Protein AF-A0A2E8EYL0-F1 (afdb_monomer)

pLDDT: mean 93.01, std 8.6, range [43.41, 98.5]

Secondary structure (DSSP, 8-state):
-----------SSGGGHHHHHHHHHHHHHTSSS--EEESSTHHHHHHHHHHHHHT--HHHHHHHHTTEEEHHHHHHHH---SSS--SHHHHHHHTT---S-TT--HHHHHHHHHHHHHTTS--HHHHHHHHHHHHHHHHHHHHHHHHHHTT-

Sequence (152 aa):
SHQATFEPFFAPTFEEEERVLREFFNWASNLDDPVFYHWHHYEKTHLTKMTNHYGLPEEQVAWVMDRLVDLSPITTNSFAFPCYGRGLKDIAKCLGFAWRQDDGDALMSVVLYLEYVKSGATDPEPRQKILDYNEDDCLATMHVFDWLLAQD

Solvent-accessible surface area (backbone atoms only — not comparable to full-atom values): 9192 Å² total; per-residue (Å²): 132,85,82,87,81,88,83,83,78,75,52,66,43,83,88,36,43,63,60,34,53,51,49,48,54,55,55,60,64,70,51,85,87,66,74,46,77,45,78,48,71,62,57,63,55,50,52,53,51,51,40,62,73,70,63,57,59,65,69,59,49,48,60,48,62,74,30,53,42,60,46,46,66,61,51,62,74,73,48,87,70,101,47,96,54,90,48,69,68,42,48,24,43,71,72,70,50,77,64,95,53,92,80,75,43,77,67,50,46,53,51,37,47,54,51,26,40,73,67,68,53,69,56,63,65,48,51,49,53,41,51,53,51,52,48,40,52,54,51,39,51,49,52,48,49,56,53,55,63,70,72,110

Foldseek 3Di:
DPDDDDDDLDDLAPVCLLVSLLVVLVVQLPDDDDAAEDADPVVLVVNVVSCVVSVPPPVSNCSNSVRYDHCQCVLVVVDDAPFPDSGLVGRLVSVVQDQPDPPDDVVVLVVLSVVCVVVVSPDVVSVVVNSSSVVSNVVSSVSSVVVVVVVD

Structure (mmCIF, N/CA/C/O backbone):
data_AF-A0A2E8EYL0-F1
#
_entry.id   AF-A0A2E8EYL0-F1
#
loop_
_atom_site.group_PDB
_atom_site.id
_atom_site.type_symbol
_atom_site.label_atom_id
_atom_site.label_alt_id
_atom_site.label_comp_id
_atom_site.label_asym_id
_atom_site.label_entity_id
_atom_site.label_seq_id
_atom_site.pdbx_PDB_ins_code
_atom_site.Cartn_x
_atom_site.Cartn_y
_atom_site.Cartn_z
_atom_site.occupancy
_atom_site.B_iso_or_equiv
_atom_site.auth_seq_id
_atom_site.auth_comp_id
_atom_site.auth_asym_id
_atom_site.auth_atom_id
_atom_site.pdbx_PDB_model_num
ATOM 1 N N . SER A 1 1 ? -4.461 8.150 -21.282 1.00 43.41 1 SER A N 1
ATOM 2 C CA . SER A 1 1 ? -4.074 8.038 -19.869 1.00 43.41 1 SER A CA 1
ATOM 3 C C . SER A 1 1 ? -5.308 7.650 -19.087 1.00 43.41 1 SER A C 1
ATOM 5 O O . SER A 1 1 ? -6.299 8.369 -19.133 1.00 43.41 1 SER A O 1
ATOM 7 N N . HIS A 1 2 ? -5.312 6.485 -18.450 1.00 50.03 2 HIS A N 1
ATOM 8 C CA . HIS A 1 2 ? -6.270 6.250 -17.375 1.00 50.03 2 HIS A CA 1
ATOM 9 C C . HIS A 1 2 ? -5.764 7.049 -16.174 1.00 50.03 2 HIS A C 1
ATOM 11 O O . HIS A 1 2 ? -4.574 7.018 -15.872 1.00 50.03 2 HIS A O 1
ATOM 17 N N . GLN A 1 3 ? -6.620 7.885 -15.595 1.00 69.12 3 GLN A N 1
ATOM 18 C CA . GLN A 1 3 ? -6.260 8.655 -14.413 1.00 69.12 3 GLN A CA 1
ATOM 19 C C . GLN A 1 3 ? -6.380 7.713 -13.213 1.00 69.12 3 GLN A C 1
ATOM 21 O O . GLN A 1 3 ? -7.478 7.245 -12.918 1.00 69.12 3 GLN A O 1
ATOM 26 N N . ALA A 1 4 ? -5.256 7.388 -12.571 1.00 88.25 4 ALA A N 1
ATOM 27 C CA . ALA A 1 4 ? -5.265 6.619 -11.332 1.00 88.25 4 ALA A CA 1
ATOM 28 C C . ALA A 1 4 ? -5.978 7.421 -10.232 1.00 88.25 4 ALA A C 1
ATOM 30 O O . ALA A 1 4 ? -5.871 8.647 -10.181 1.00 88.25 4 ALA A O 1
ATOM 31 N N . THR A 1 5 ? -6.725 6.724 -9.380 1.00 93.75 5 THR A N 1
ATOM 32 C CA . THR A 1 5 ? -7.406 7.297 -8.213 1.00 93.75 5 THR A CA 1
ATOM 33 C C . THR A 1 5 ? -6.895 6.587 -6.970 1.00 93.75 5 THR A C 1
ATOM 35 O O . THR A 1 5 ? -6.792 5.361 -6.970 1.00 93.75 5 THR A O 1
ATOM 38 N N . PHE A 1 6 ? -6.572 7.353 -5.932 1.00 95.69 6 PHE A N 1
ATOM 39 C CA . PHE A 1 6 ? -6.119 6.833 -4.650 1.00 95.69 6 PHE A CA 1
ATOM 40 C C . PHE A 1 6 ? -7.269 6.843 -3.638 1.00 95.69 6 PHE A C 1
ATOM 42 O O . PHE A 1 6 ? -7.830 7.899 -3.352 1.00 95.69 6 PHE A O 1
ATOM 49 N N . GLU A 1 7 ? -7.610 5.666 -3.110 1.00 95.94 7 GLU A N 1
ATOM 50 C CA . GLU A 1 7 ? -8.675 5.464 -2.120 1.00 95.94 7 GLU A CA 1
ATOM 51 C C . GLU A 1 7 ? -8.062 4.908 -0.819 1.00 95.94 7 GLU A C 1
ATOM 53 O O . GLU A 1 7 ? -7.802 3.704 -0.728 1.00 95.94 7 GLU A O 1
ATOM 58 N N . PRO A 1 8 ? -7.765 5.761 0.179 1.00 96.69 8 PRO A N 1
ATOM 59 C CA . PRO A 1 8 ? -7.091 5.326 1.395 1.00 96.69 8 PRO A CA 1
ATOM 60 C C . PRO A 1 8 ? -8.050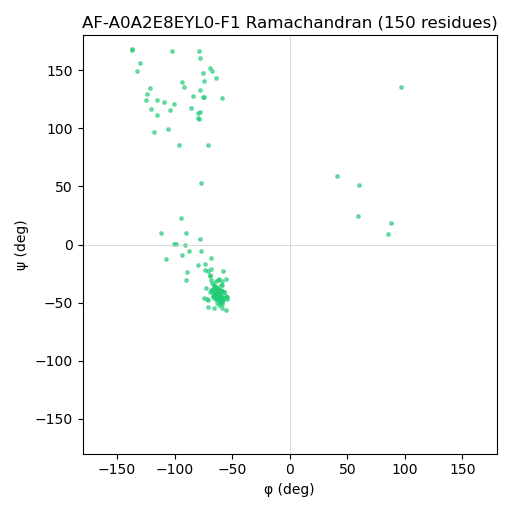 4.751 2.443 1.00 96.69 8 PRO A C 1
ATOM 62 O O . PRO A 1 8 ? -8.954 5.431 2.928 1.00 96.69 8 PRO A O 1
ATOM 65 N N . PHE A 1 9 ? -7.739 3.549 2.924 1.00 97.19 9 PHE A N 1
ATOM 66 C CA . PHE A 1 9 ? -8.346 2.956 4.117 1.00 97.19 9 PHE A CA 1
ATOM 67 C C . PHE A 1 9 ? -7.443 3.212 5.331 1.00 97.19 9 PHE A C 1
ATOM 69 O O . PHE A 1 9 ? -6.589 2.399 5.675 1.00 97.19 9 PHE A O 1
ATOM 76 N N . PHE A 1 10 ? -7.602 4.379 5.964 1.00 96.62 10 PHE A N 1
ATOM 77 C CA . PHE A 1 10 ? -6.750 4.834 7.069 1.00 96.62 10 PHE A CA 1
ATOM 78 C C . PHE A 1 10 ? -7.494 4.808 8.408 1.00 96.62 10 PHE A C 1
ATOM 80 O O . PHE A 1 10 ? -8.509 5.488 8.561 1.00 96.62 10 PHE A O 1
ATOM 87 N N . ALA A 1 11 ? -6.962 4.071 9.387 1.00 96.69 11 ALA A N 1
ATOM 88 C CA . ALA A 1 11 ? -7.445 4.071 10.767 1.00 96.69 11 ALA A CA 1
ATOM 89 C C . ALA A 1 11 ? -6.789 5.221 11.552 1.00 96.69 11 ALA A C 1
ATOM 91 O O . ALA A 1 11 ? -5.571 5.222 11.692 1.00 96.69 11 ALA A O 1
ATOM 92 N N . PRO A 1 12 ? -7.543 6.215 12.061 1.00 95.31 12 PRO A N 1
ATOM 93 C CA . PRO A 1 12 ? -6.963 7.318 12.824 1.00 95.31 12 PRO A CA 1
ATOM 94 C C . PRO A 1 12 ? -6.415 6.915 14.198 1.00 95.31 12 PRO A C 1
ATOM 96 O O . PRO A 1 12 ? -5.523 7.578 14.726 1.00 95.31 12 PRO A O 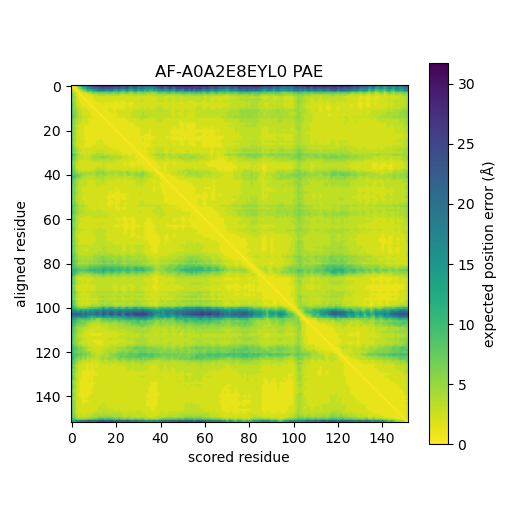1
ATOM 99 N N . THR A 1 13 ? -6.952 5.842 14.779 1.00 96.19 13 THR A N 1
ATOM 100 C CA . THR A 1 13 ? -6.487 5.245 16.034 1.00 96.19 13 THR A CA 1
ATOM 101 C C . THR A 1 13 ? -6.458 3.721 15.919 1.00 96.19 13 THR A C 1
ATOM 103 O O . THR A 1 13 ? -7.026 3.142 14.992 1.00 96.19 13 THR A O 1
ATOM 106 N N . PHE A 1 14 ? -5.821 3.050 16.883 1.00 95.12 14 PHE A N 1
ATOM 107 C CA . PHE A 1 14 ? -5.771 1.585 16.927 1.00 95.12 14 PHE A CA 1
ATOM 108 C C . PHE A 1 14 ? -7.154 0.946 17.117 1.00 95.12 14 PHE A C 1
ATOM 110 O O . PHE A 1 14 ? -7.414 -0.133 16.600 1.00 95.12 14 PHE A O 1
ATOM 117 N N . GLU A 1 15 ? -8.064 1.614 17.823 1.00 96.31 15 GLU A N 1
ATOM 118 C CA . GLU A 1 15 ? -9.430 1.132 18.054 1.00 96.31 15 GLU A CA 1
ATOM 119 C C . GLU A 1 15 ? -10.278 1.132 16.773 1.00 96.31 15 GLU A C 1
ATOM 121 O O . GLU A 1 15 ? -11.268 0.408 16.684 1.00 96.31 15 GLU A O 1
ATOM 126 N N . GLU A 1 16 ? -9.894 1.926 15.770 1.00 97.00 16 GLU A N 1
ATOM 127 C CA . GLU A 1 16 ? -10.581 1.998 14.481 1.00 97.00 16 GLU A CA 1
ATOM 128 C C . GLU A 1 16 ? -10.081 0.963 13.459 1.00 97.00 16 GLU A C 1
ATOM 130 O O . GLU A 1 16 ? -10.682 0.833 12.390 1.00 97.00 16 GLU A O 1
ATOM 135 N N . GLU A 1 17 ? -9.031 0.197 13.783 1.00 96.88 17 GLU A N 1
ATOM 136 C CA . GLU A 1 17 ? -8.416 -0.793 12.887 1.00 96.88 17 GLU A CA 1
ATOM 137 C C . GLU A 1 17 ? -9.435 -1.822 12.373 1.00 96.88 17 GLU A C 1
ATOM 139 O O . GLU A 1 17 ? -9.516 -2.061 11.168 1.00 96.88 17 GLU A O 1
ATOM 144 N N . GLU A 1 18 ? -10.287 -2.367 13.251 1.00 98.19 18 GLU A N 1
ATOM 145 C CA . GLU A 1 18 ? -11.328 -3.320 12.847 1.00 98.19 18 GLU A CA 1
ATOM 146 C C . GLU A 1 18 ? -12.315 -2.705 11.847 1.00 98.19 18 GLU A C 1
ATOM 148 O O . GLU A 1 18 ? -12.649 -3.317 10.829 1.00 98.19 18 GLU A O 1
ATOM 153 N N . ARG A 1 19 ? -12.803 -1.494 12.144 1.00 98.31 19 ARG A N 1
ATOM 154 C CA . ARG A 1 19 ? -13.800 -0.801 11.319 1.00 98.31 19 ARG A CA 1
ATOM 155 C C . ARG A 1 19 ? -13.250 -0.581 9.912 1.00 98.31 19 ARG A C 1
ATOM 157 O O . ARG A 1 19 ? -13.910 -0.941 8.940 1.00 98.31 19 ARG A O 1
ATOM 164 N N . VAL A 1 20 ? -12.036 -0.043 9.820 1.00 98.25 20 VAL A N 1
ATOM 165 C CA . VAL A 1 20 ? -11.379 0.273 8.546 1.00 98.25 20 VAL A CA 1
ATOM 166 C C . VAL A 1 20 ? -11.027 -0.991 7.765 1.00 98.25 20 VAL A C 1
ATOM 168 O O . VAL A 1 20 ? -11.243 -1.037 6.556 1.00 98.25 20 VAL A O 1
ATOM 171 N N . LEU A 1 21 ? -10.575 -2.054 8.438 1.00 98.31 21 LEU A N 1
ATOM 172 C CA . LEU A 1 21 ? -10.339 -3.344 7.789 1.00 98.31 21 LEU A CA 1
ATOM 173 C C . LEU A 1 21 ? -11.625 -3.902 7.164 1.00 98.31 21 LEU A C 1
ATOM 175 O O . LEU A 1 21 ? -11.619 -4.352 6.019 1.00 98.31 21 LEU A O 1
ATOM 179 N N . ARG A 1 22 ? -12.746 -3.863 7.894 1.00 98.50 22 ARG A N 1
ATOM 180 C CA . ARG A 1 22 ? -14.044 -4.311 7.368 1.00 98.50 22 ARG A CA 1
ATOM 181 C C . ARG A 1 22 ? -14.505 -3.450 6.196 1.00 98.50 22 ARG A C 1
ATOM 183 O O . ARG A 1 22 ? -15.033 -3.994 5.232 1.00 98.50 22 ARG A O 1
ATOM 190 N N . GLU A 1 23 ? -14.296 -2.138 6.253 1.00 98.44 23 GLU A N 1
ATOM 191 C CA . GLU A 1 23 ? -14.584 -1.229 5.137 1.00 98.44 23 GLU A CA 1
ATOM 192 C C . GLU A 1 23 ? -13.765 -1.575 3.893 1.00 98.44 23 GLU A C 1
ATOM 194 O O . GLU A 1 23 ? -14.348 -1.690 2.815 1.00 98.44 23 GLU A O 1
ATOM 199 N N . PHE A 1 24 ? -12.464 -1.841 4.044 1.00 98.06 24 PHE A N 1
ATOM 200 C CA . PHE A 1 24 ? -11.605 -2.287 2.947 1.00 98.06 24 PHE A CA 1
ATOM 201 C C . PHE A 1 24 ? -12.111 -3.589 2.318 1.00 98.06 24 PHE A C 1
ATOM 203 O O . PHE A 1 24 ? -12.316 -3.644 1.108 1.00 98.06 24 PHE A O 1
ATOM 210 N N . PHE A 1 25 ? -12.375 -4.630 3.118 1.00 98.19 25 PHE A N 1
ATOM 211 C CA . PHE A 1 25 ? -12.858 -5.912 2.588 1.00 98.19 25 PHE A CA 1
ATOM 212 C C . PHE A 1 25 ? -14.254 -5.799 1.964 1.00 98.19 25 PHE A C 1
ATOM 214 O O . PHE A 1 25 ? -14.519 -6.431 0.939 1.00 98.19 25 PHE A O 1
ATOM 221 N N . ASN A 1 26 ? -15.137 -4.970 2.526 1.00 98.00 26 ASN A N 1
ATOM 222 C CA . ASN A 1 26 ? -16.441 -4.681 1.935 1.00 98.00 26 ASN A CA 1
ATOM 223 C C . ASN A 1 26 ? -16.299 -3.975 0.587 1.00 98.00 26 ASN A C 1
ATOM 225 O O . ASN A 1 26 ? -16.951 -4.376 -0.369 1.00 98.00 26 ASN A O 1
ATOM 229 N N . TRP A 1 27 ? -15.446 -2.960 0.480 1.00 97.81 27 TRP A N 1
ATOM 230 C CA . TRP A 1 27 ? -15.180 -2.296 -0.793 1.00 97.81 27 TRP A CA 1
ATOM 231 C C . TRP A 1 27 ? -14.585 -3.270 -1.814 1.00 97.81 27 TRP A C 1
ATOM 233 O O . TRP A 1 27 ? -15.140 -3.431 -2.899 1.00 97.81 27 TRP A O 1
ATOM 243 N N . ALA A 1 28 ? -13.520 -3.981 -1.433 1.00 97.31 28 ALA A N 1
ATOM 244 C CA . ALA A 1 28 ? -12.791 -4.886 -2.310 1.00 97.31 28 ALA A CA 1
ATOM 245 C C . ALA A 1 28 ? -13.708 -5.975 -2.881 1.00 97.31 28 ALA A C 1
ATOM 247 O O . ALA A 1 28 ? -13.725 -6.174 -4.091 1.00 97.31 28 ALA A O 1
ATOM 248 N N . SER A 1 29 ? -14.517 -6.619 -2.031 1.00 96.56 29 SER A N 1
ATOM 249 C CA . SER A 1 29 ? -15.440 -7.702 -2.423 1.00 96.56 29 SER A CA 1
ATOM 250 C C . SER A 1 29 ? -16.616 -7.284 -3.307 1.00 96.56 29 SER A C 1
ATOM 252 O O . SER A 1 29 ? -17.291 -8.152 -3.853 1.00 96.56 29 SER A O 1
ATOM 254 N N . ASN A 1 30 ? -16.862 -5.981 -3.472 1.00 96.31 30 ASN A N 1
ATOM 255 C CA . ASN A 1 30 ? -17.919 -5.456 -4.338 1.00 96.31 30 ASN A CA 1
ATOM 256 C C . ASN A 1 30 ? -17.407 -4.955 -5.700 1.00 96.31 30 ASN A C 1
ATOM 258 O O . ASN A 1 30 ? -18.206 -4.477 -6.507 1.00 96.31 30 ASN A O 1
ATOM 262 N N . LEU A 1 31 ? -16.101 -5.038 -5.970 1.00 96.00 31 LEU A N 1
ATOM 263 C CA . LEU A 1 31 ? -15.547 -4.713 -7.285 1.00 96.00 31 LEU A CA 1
ATOM 264 C C . LEU A 1 31 ? -15.843 -5.831 -8.298 1.00 96.00 31 LEU A C 1
ATOM 266 O O . LEU A 1 31 ? -15.875 -7.011 -7.947 1.00 96.00 31 LEU A O 1
ATOM 270 N N . ASP A 1 32 ? -16.021 -5.455 -9.566 1.00 95.75 32 ASP A N 1
ATOM 271 C CA . ASP A 1 32 ? -16.212 -6.403 -10.668 1.00 95.75 32 ASP A CA 1
ATOM 272 C C . ASP A 1 32 ? -14.858 -6.988 -11.102 1.00 95.75 32 ASP A C 1
ATOM 274 O O . ASP A 1 32 ? -14.016 -6.273 -11.642 1.00 95.75 32 ASP A O 1
ATOM 278 N N . ASP A 1 33 ? -14.644 -8.268 -10.784 1.00 94.56 33 ASP A N 1
ATOM 279 C CA . ASP A 1 33 ? -13.455 -9.083 -11.090 1.00 94.56 33 ASP A CA 1
ATOM 280 C C . ASP A 1 33 ? -12.081 -8.378 -10.935 1.00 94.56 33 ASP A C 1
ATOM 282 O O . ASP A 1 33 ? -11.315 -8.273 -11.898 1.00 94.56 33 ASP A O 1
ATOM 286 N N . PRO A 1 34 ? -11.726 -7.870 -9.735 1.00 96.56 34 PRO A N 1
ATOM 287 C CA . PRO A 1 34 ? -10.481 -7.133 -9.544 1.00 96.56 34 PRO A CA 1
ATOM 288 C C . PRO A 1 34 ? -9.259 -8.056 -9.438 1.00 96.56 34 PRO A C 1
ATOM 290 O O . PRO A 1 34 ? -9.351 -9.219 -9.043 1.00 96.56 34 PRO A O 1
ATOM 293 N N . VAL A 1 35 ? -8.079 -7.477 -9.667 1.00 97.00 35 VAL A N 1
ATOM 294 C CA . VAL A 1 35 ? -6.785 -8.046 -9.269 1.00 97.00 35 VAL A CA 1
ATOM 295 C C . VAL A 1 35 ? -6.061 -7.023 -8.402 1.00 97.00 35 VAL A C 1
ATOM 297 O O . VAL A 1 35 ? -5.944 -5.857 -8.775 1.00 97.00 35 VAL A O 1
ATOM 300 N N . PHE A 1 36 ? -5.576 -7.455 -7.241 1.00 97.19 36 PHE A N 1
ATOM 301 C CA . PHE A 1 36 ? -4.903 -6.591 -6.276 1.00 97.19 36 PHE A CA 1
ATOM 302 C C . PHE A 1 36 ? -3.401 -6.856 -6.311 1.00 97.19 36 PHE A C 1
ATOM 304 O O . PHE A 1 36 ? -2.900 -7.817 -5.720 1.00 97.19 36 PHE A O 1
ATOM 311 N N . TYR A 1 37 ? -2.675 -6.000 -7.019 1.00 97.56 37 TYR A N 1
ATOM 312 C CA . TYR A 1 37 ? -1.222 -6.061 -7.049 1.00 97.56 37 TYR A CA 1
ATOM 313 C C . TYR A 1 37 ? -0.633 -5.451 -5.785 1.00 97.56 37 TYR A C 1
ATOM 315 O O . TYR A 1 37 ? -1.007 -4.354 -5.374 1.00 97.56 37 TYR A O 1
ATOM 323 N N . HIS A 1 38 ? 0.318 -6.156 -5.190 1.00 96.75 38 HIS A N 1
ATOM 324 C CA . HIS A 1 38 ? 1.071 -5.667 -4.048 1.00 96.75 38 HIS A CA 1
ATOM 325 C C . HIS A 1 38 ? 2.551 -5.999 -4.210 1.00 96.75 38 HIS A C 1
ATOM 327 O O . HIS A 1 38 ? 2.951 -6.790 -5.072 1.00 96.75 38 HIS A O 1
ATOM 333 N N . TRP A 1 39 ? 3.372 -5.400 -3.355 1.00 94.12 39 TRP A N 1
ATOM 334 C CA . TRP A 1 39 ? 4.798 -5.661 -3.319 1.00 94.12 39 TRP A CA 1
ATOM 335 C C . TRP A 1 39 ? 5.162 -6.301 -1.986 1.00 94.12 39 TRP A C 1
ATOM 337 O O . TRP A 1 39 ? 5.134 -5.613 -0.973 1.00 94.12 39 TRP A O 1
ATOM 347 N N . HIS A 1 40 ? 5.553 -7.585 -2.007 1.00 92.31 40 HIS A N 1
ATOM 348 C CA . HIS A 1 40 ? 6.039 -8.390 -0.874 1.00 92.31 40 HI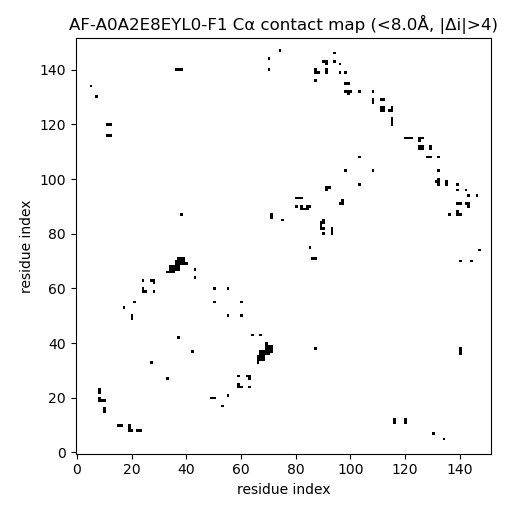S A CA 1
ATOM 349 C C . HIS A 1 40 ? 4.984 -9.277 -0.181 1.00 92.31 40 HIS A C 1
ATOM 351 O O . HIS A 1 40 ? 3.891 -8.849 0.186 1.00 92.31 40 HIS A O 1
ATOM 357 N N . HIS A 1 41 ? 5.373 -10.523 0.108 1.00 89.19 41 HIS A N 1
ATOM 358 C CA . HIS A 1 41 ? 4.555 -11.554 0.764 1.00 89.19 41 HIS A CA 1
ATOM 359 C C . HIS A 1 41 ? 4.021 -11.170 2.161 1.00 89.19 41 HIS A C 1
ATOM 361 O O . HIS A 1 41 ? 3.027 -11.730 2.638 1.00 89.19 41 HIS A O 1
ATOM 367 N N . TYR A 1 42 ? 4.687 -10.227 2.835 1.00 90.25 42 TYR A N 1
ATOM 368 C CA . TYR A 1 42 ? 4.289 -9.771 4.169 1.00 90.25 42 TYR A CA 1
ATOM 369 C C . TYR A 1 42 ? 2.862 -9.207 4.194 1.00 90.25 42 TYR A C 1
ATOM 371 O O . TYR A 1 42 ? 2.148 -9.490 5.150 1.00 90.25 42 TYR A O 1
ATOM 379 N N . GLU A 1 43 ? 2.417 -8.532 3.129 1.00 91.69 43 GLU A N 1
ATOM 380 C CA . GLU A 1 43 ? 1.057 -7.983 2.998 1.00 91.69 43 GLU A CA 1
ATOM 381 C C . GLU A 1 43 ? -0.010 -9.068 3.192 1.00 91.69 43 GLU A C 1
ATOM 383 O O . GLU A 1 43 ? -0.823 -9.015 4.117 1.00 91.69 43 GLU A O 1
ATOM 388 N N . LYS A 1 44 ? 0.061 -10.144 2.394 1.00 94.62 44 LYS A N 1
ATOM 389 C CA . LYS A 1 44 ? -0.867 -11.281 2.490 1.00 94.62 44 LYS A CA 1
ATOM 390 C C . LYS A 1 44 ? -0.802 -11.952 3.864 1.00 94.62 44 LYS A C 1
ATOM 392 O O . LYS A 1 44 ? -1.828 -12.341 4.423 1.00 94.62 44 LYS A O 1
ATOM 397 N N . THR A 1 45 ? 0.398 -12.074 4.433 1.00 96.06 45 THR A N 1
ATOM 398 C CA . THR A 1 45 ? 0.582 -12.644 5.776 1.00 96.06 45 THR A CA 1
ATOM 399 C C . THR A 1 45 ? -0.082 -11.784 6.849 1.00 96.06 45 THR A C 1
ATOM 401 O O . THR A 1 45 ? -0.713 -12.320 7.761 1.00 96.06 45 THR A O 1
ATOM 404 N N . HIS A 1 46 ? 0.073 -10.464 6.768 1.00 95.31 46 HIS A N 1
ATOM 405 C CA . HIS A 1 46 ? -0.457 -9.534 7.752 1.00 95.31 46 HIS A CA 1
ATOM 406 C C . HIS A 1 46 ? -1.981 -9.425 7.648 1.00 95.31 46 HIS A C 1
ATOM 408 O O . HIS A 1 46 ? -2.659 -9.641 8.652 1.00 95.31 46 HIS A O 1
ATOM 414 N N . LEU A 1 47 ? -2.524 -9.260 6.436 1.00 96.81 47 LEU A N 1
ATOM 415 C CA . LEU A 1 47 ? -3.970 -9.271 6.185 1.00 96.81 47 LEU A CA 1
ATOM 416 C C . LEU A 1 47 ? -4.631 -10.549 6.713 1.00 96.81 47 LEU A C 1
ATOM 418 O O . LEU A 1 47 ? -5.621 -10.461 7.429 1.00 96.81 47 LEU A O 1
ATOM 422 N N . THR A 1 48 ? -4.038 -11.727 6.468 1.00 97.12 48 THR A N 1
ATOM 423 C CA . THR A 1 48 ? -4.550 -13.006 7.007 1.00 97.12 48 THR A CA 1
ATOM 424 C C . THR A 1 48 ? -4.642 -12.987 8.536 1.00 97.12 48 THR A C 1
ATOM 426 O O . THR A 1 48 ? -5.597 -13.496 9.124 1.00 97.12 48 THR A O 1
ATOM 429 N N . LYS A 1 49 ? -3.642 -12.416 9.220 1.00 97.81 49 LYS A N 1
ATOM 430 C CA . LYS A 1 49 ? -3.662 -12.319 10.686 1.00 97.81 49 LYS A CA 1
ATOM 431 C C . LYS A 1 49 ? -4.769 -11.384 11.156 1.00 97.81 49 LYS A C 1
ATOM 433 O O . LYS A 1 49 ? -5.487 -11.747 12.082 1.00 97.81 49 LYS A O 1
ATOM 438 N N . MET A 1 50 ? -4.918 -10.226 10.516 1.00 97.88 50 MET A N 1
ATOM 439 C CA . MET A 1 50 ? -5.942 -9.242 10.863 1.00 97.88 50 MET A CA 1
ATOM 440 C C . MET A 1 50 ? -7.355 -9.798 10.653 1.00 97.88 50 MET A C 1
ATOM 442 O O . MET A 1 50 ? -8.190 -9.717 11.552 1.00 97.88 50 MET A O 1
ATOM 446 N N . THR A 1 51 ? -7.620 -10.433 9.507 1.00 98.12 51 THR A N 1
ATOM 447 C CA . THR A 1 51 ? -8.939 -11.006 9.195 1.00 98.12 51 THR A CA 1
ATOM 448 C C . THR A 1 51 ? -9.328 -12.104 10.177 1.00 98.12 51 THR A C 1
ATOM 450 O O . THR A 1 51 ? -10.479 -12.160 10.605 1.00 98.12 51 THR A O 1
ATOM 453 N N . ASN A 1 52 ? -8.366 -12.941 10.579 1.00 97.75 52 ASN A N 1
ATOM 454 C CA . ASN A 1 52 ? -8.578 -13.976 11.588 1.00 97.75 52 ASN A CA 1
ATOM 455 C C . ASN A 1 52 ? -8.786 -13.376 12.982 1.00 97.75 52 ASN A C 1
ATOM 457 O O . ASN A 1 52 ? -9.642 -13.846 13.726 1.00 97.75 52 ASN A O 1
ATOM 461 N N . HIS A 1 53 ? -8.014 -12.345 13.336 1.00 97.94 53 HIS A N 1
ATOM 462 C CA . HIS A 1 53 ? -8.116 -11.675 14.630 1.00 97.94 53 HIS A CA 1
ATOM 463 C C . HIS A 1 53 ? -9.497 -11.042 14.839 1.00 97.94 53 HIS A C 1
ATOM 465 O O . HIS A 1 53 ? -10.101 -11.238 15.891 1.00 97.94 53 HIS A O 1
ATOM 471 N N . TYR A 1 54 ? -10.015 -10.350 13.822 1.00 98.06 54 TYR A N 1
ATOM 472 C CA . TYR A 1 54 ? -11.317 -9.681 13.875 1.00 98.06 54 TYR A CA 1
ATOM 473 C C . TYR A 1 54 ? -12.495 -10.547 13.402 1.00 98.06 54 TYR A C 1
ATOM 475 O O . TYR A 1 54 ? -13.637 -10.092 13.408 1.00 98.06 54 TYR A O 1
ATOM 483 N N . GLY A 1 55 ? -12.259 -11.792 12.980 1.00 97.88 55 GLY A N 1
ATOM 484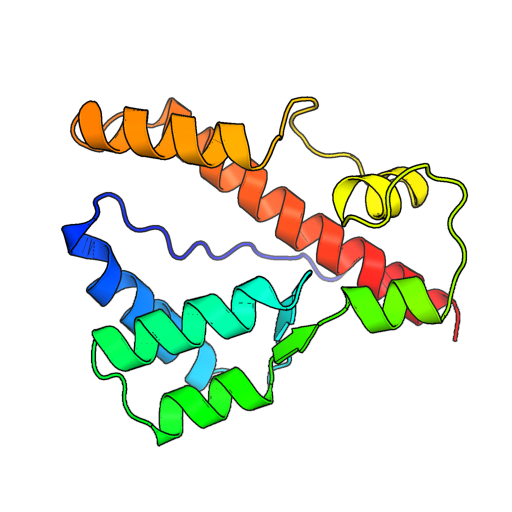 C CA . GLY A 1 55 ? -13.319 -12.705 12.542 1.00 97.88 55 GLY A CA 1
ATOM 485 C C . GLY A 1 55 ? -14.120 -12.176 11.347 1.00 97.88 55 GLY A C 1
ATOM 486 O O . GLY A 1 55 ? -15.350 -12.091 11.405 1.00 97.88 55 GLY A O 1
ATOM 487 N N . LEU A 1 56 ? -13.438 -11.760 10.276 1.00 98.12 56 LEU A N 1
ATOM 488 C CA . LEU A 1 56 ? -14.107 -11.408 9.018 1.00 98.12 56 LEU A CA 1
ATOM 489 C C . LEU A 1 56 ? -14.697 -12.668 8.342 1.00 98.12 56 LEU A C 1
ATOM 491 O O . LEU A 1 56 ? -14.162 -13.761 8.534 1.00 98.12 56 LEU A O 1
ATOM 495 N N . PRO A 1 57 ? -15.786 -12.549 7.554 1.00 97.50 57 PRO A N 1
ATOM 496 C CA . PRO A 1 57 ? -16.407 -13.697 6.890 1.00 97.50 57 PRO A CA 1
ATOM 497 C C . PRO A 1 57 ? -15.433 -14.425 5.952 1.00 97.50 57 PRO A C 1
ATOM 499 O O . PRO A 1 57 ? -14.868 -13.809 5.051 1.00 97.50 57 PRO A O 1
ATOM 502 N N . GLU A 1 58 ? -15.272 -15.740 6.124 1.00 96.88 58 GLU A N 1
ATOM 503 C CA . GLU A 1 58 ? -14.276 -16.537 5.386 1.00 96.88 58 GLU A CA 1
ATOM 504 C C . GLU A 1 58 ? -14.433 -16.446 3.863 1.00 96.88 58 GLU A C 1
ATOM 506 O O . GLU A 1 58 ? -13.438 -16.313 3.158 1.00 96.88 58 GLU A O 1
ATOM 511 N N . GLU A 1 59 ? -15.667 -16.460 3.350 1.00 96.69 59 GLU A N 1
ATOM 512 C CA . GLU A 1 59 ? -15.945 -16.351 1.911 1.00 96.69 59 GLU A CA 1
ATOM 513 C C . GLU A 1 59 ? -15.492 -14.999 1.341 1.00 96.69 59 GLU A C 1
ATOM 515 O O . GLU A 1 59 ? -14.848 -14.948 0.294 1.00 96.69 59 GLU A O 1
ATOM 520 N N . GLN A 1 60 ? -15.761 -13.908 2.065 1.00 96.94 60 GLN A N 1
ATOM 521 C CA . GLN A 1 60 ? -15.325 -12.565 1.682 1.00 96.94 60 GLN A CA 1
ATOM 522 C C . GLN A 1 60 ? -13.798 -12.459 1.702 1.00 96.94 60 GLN A C 1
ATOM 524 O O . GLN A 1 60 ? -13.197 -11.904 0.782 1.00 96.94 60 GLN A O 1
ATOM 529 N N . VAL A 1 61 ? -13.167 -13.004 2.745 1.00 97.81 61 VAL A N 1
ATOM 530 C CA . VAL A 1 61 ? -11.709 -13.005 2.877 1.00 97.81 61 VAL A CA 1
ATOM 531 C C . VAL A 1 61 ? -11.079 -13.813 1.747 1.00 97.81 61 VAL A C 1
ATOM 533 O O . VAL A 1 61 ? -10.206 -13.292 1.060 1.00 97.81 61 VAL A O 1
ATOM 536 N N . ALA A 1 62 ? -11.538 -15.042 1.504 1.00 97.44 62 ALA A N 1
ATOM 537 C CA . ALA A 1 62 ? -11.035 -15.889 0.425 1.00 97.44 62 ALA A CA 1
ATOM 538 C C . ALA A 1 62 ? -11.165 -15.196 -0.938 1.00 97.44 62 ALA A C 1
ATOM 540 O O . ALA A 1 62 ? -10.187 -15.122 -1.680 1.00 97.44 62 ALA A O 1
ATOM 541 N N . TRP A 1 63 ? -12.323 -14.587 -1.219 1.00 96.81 63 TRP A N 1
ATOM 542 C CA . TRP A 1 63 ? -12.557 -13.869 -2.470 1.00 96.81 63 TRP A CA 1
ATOM 543 C C . TRP A 1 63 ? -11.504 -12.780 -2.729 1.00 96.81 63 TRP A C 1
ATOM 545 O O . TRP A 1 63 ? -10.994 -12.686 -3.846 1.00 96.81 63 TRP A O 1
ATOM 555 N N . VAL A 1 64 ? -11.146 -11.979 -1.716 1.00 97.69 64 VAL A N 1
ATOM 556 C CA . VAL A 1 64 ? -10.134 -10.912 -1.862 1.00 97.69 64 VAL A CA 1
ATOM 557 C C . VAL A 1 64 ? -8.727 -11.510 -1.925 1.00 97.69 64 VAL A C 1
ATOM 559 O O . VAL A 1 64 ? -7.926 -11.149 -2.786 1.00 97.69 64 VAL A O 1
ATOM 562 N N . MET A 1 65 ? -8.417 -12.451 -1.032 1.00 97.19 65 MET A N 1
ATOM 563 C CA . MET A 1 65 ? -7.068 -12.998 -0.853 1.00 97.19 65 MET A CA 1
ATOM 564 C C . MET A 1 65 ? -6.599 -13.865 -2.029 1.00 97.19 65 MET A C 1
ATOM 566 O O . MET A 1 65 ? -5.389 -13.950 -2.274 1.00 97.19 65 MET A O 1
ATOM 570 N N . ASP A 1 66 ? -7.528 -14.487 -2.758 1.00 97.06 66 ASP A N 1
ATOM 571 C CA . ASP A 1 66 ? -7.258 -15.247 -3.986 1.00 97.06 66 ASP A CA 1
ATOM 572 C C . ASP A 1 66 ? -6.942 -14.342 -5.186 1.00 97.06 66 ASP A C 1
ATOM 574 O O . ASP A 1 66 ? -6.356 -14.798 -6.166 1.00 97.06 66 ASP A O 1
ATOM 578 N N . ARG A 1 67 ? -7.271 -13.047 -5.092 1.00 97.69 67 ARG A N 1
ATOM 579 C CA . ARG A 1 67 ? -7.009 -12.022 -6.115 1.00 97.69 67 ARG A CA 1
ATOM 580 C C . ARG A 1 67 ? -5.769 -11.176 -5.827 1.00 97.69 67 ARG A C 1
ATOM 582 O O . ARG A 1 67 ? -5.449 -10.280 -6.606 1.00 97.69 67 ARG A O 1
ATOM 589 N N . LEU A 1 68 ? -5.065 -11.449 -4.726 1.00 97.75 68 LEU A N 1
ATOM 590 C CA . LEU A 1 68 ? -3.783 -10.814 -4.428 1.00 97.75 68 LEU A CA 1
ATOM 591 C C . LEU A 1 68 ? -2.671 -11.410 -5.296 1.00 97.75 68 LEU A C 1
ATOM 593 O O . LEU A 1 68 ? -2.438 -12.622 -5.272 1.00 97.75 68 LEU A O 1
ATOM 597 N N . VAL A 1 69 ? -1.936 -10.544 -5.991 1.00 97.94 69 VAL A N 1
ATOM 598 C CA . VAL A 1 69 ? -0.768 -10.913 -6.796 1.00 97.94 69 VAL A CA 1
ATOM 599 C C . VAL A 1 69 ? 0.463 -10.171 -6.284 1.00 97.94 69 VAL A C 1
ATOM 601 O O . VAL A 1 69 ? 0.543 -8.945 -6.363 1.00 97.94 69 VAL A O 1
ATOM 604 N N . ASP A 1 70 ? 1.447 -10.927 -5.790 1.00 97.50 70 ASP A N 1
ATOM 605 C CA . ASP A 1 70 ? 2.744 -10.377 -5.386 1.00 97.50 70 ASP A CA 1
ATOM 606 C C . ASP A 1 70 ? 3.610 -10.131 -6.628 1.00 97.50 70 ASP A C 1
ATOM 608 O O . ASP A 1 70 ? 4.108 -11.072 -7.256 1.00 97.50 70 ASP A O 1
ATOM 612 N N . LEU A 1 71 ? 3.805 -8.859 -6.981 1.00 97.06 71 LEU A N 1
ATOM 613 C CA . LEU A 1 71 ? 4.623 -8.472 -8.131 1.00 97.06 71 LEU A CA 1
ATOM 614 C C . LEU A 1 71 ? 6.122 -8.635 -7.880 1.00 97.06 71 LEU A C 1
ATOM 616 O O . LEU A 1 71 ? 6.882 -8.767 -8.840 1.00 97.06 71 LEU A O 1
ATOM 620 N N . SER A 1 72 ? 6.572 -8.662 -6.625 1.00 96.88 72 SER A N 1
ATOM 621 C CA . SER A 1 72 ? 7.997 -8.728 -6.290 1.00 96.88 72 SER A CA 1
ATOM 622 C C . SER A 1 72 ? 8.704 -9.965 -6.877 1.00 96.88 72 SER A C 1
ATOM 624 O O . SER A 1 72 ? 9.681 -9.793 -7.617 1.00 96.88 72 SER A O 1
ATOM 626 N N . PRO A 1 73 ? 8.242 -11.214 -6.649 1.00 96.50 73 PRO A N 1
ATOM 627 C CA . PRO A 1 73 ? 8.878 -12.392 -7.237 1.00 96.50 73 PRO A CA 1
ATOM 628 C C . PRO A 1 73 ? 8.727 -12.448 -8.761 1.00 96.50 73 PRO A C 1
ATOM 630 O O . PRO A 1 73 ? 9.650 -12.901 -9.430 1.00 96.50 73 PRO A O 1
ATOM 633 N N . ILE A 1 74 ? 7.615 -11.967 -9.327 1.00 95.88 74 ILE A N 1
ATOM 634 C CA . ILE A 1 74 ? 7.423 -11.910 -10.787 1.00 95.88 74 ILE A CA 1
ATOM 635 C C . ILE A 1 74 ? 8.491 -11.001 -11.408 1.00 95.88 74 ILE A C 1
ATOM 637 O O . ILE A 1 74 ? 9.195 -11.397 -12.336 1.00 95.88 74 ILE A O 1
ATOM 641 N N . THR A 1 75 ? 8.673 -9.817 -10.827 1.00 96.25 75 THR A N 1
ATOM 642 C CA . THR A 1 75 ? 9.625 -8.799 -11.281 1.00 96.25 75 THR A CA 1
ATOM 643 C C . THR A 1 75 ? 11.070 -9.273 -11.126 1.00 96.25 75 THR A C 1
ATOM 645 O O . THR A 1 75 ? 11.847 -9.287 -12.080 1.00 96.25 75 THR A O 1
ATOM 648 N N . THR A 1 76 ? 11.442 -9.690 -9.915 1.00 95.50 76 THR A N 1
ATOM 649 C CA . THR A 1 76 ? 12.843 -9.943 -9.536 1.00 95.50 76 THR A CA 1
ATOM 650 C C . THR A 1 76 ? 13.395 -11.286 -10.006 1.00 95.50 76 THR A C 1
ATOM 652 O O . THR A 1 76 ? 14.619 -11.448 -10.035 1.00 95.50 76 THR A O 1
ATOM 655 N N . ASN A 1 77 ? 12.527 -12.234 -10.378 1.00 95.38 77 ASN A N 1
ATOM 656 C CA . ASN A 1 77 ? 12.939 -13.495 -10.998 1.00 95.38 77 ASN A CA 1
ATOM 657 C C . ASN A 1 77 ? 13.014 -13.402 -12.527 1.00 95.38 77 ASN A C 1
ATOM 659 O O . ASN A 1 77 ? 13.741 -14.187 -13.134 1.00 95.38 77 ASN A O 1
ATOM 663 N N . SER A 1 78 ? 12.286 -12.465 -13.142 1.00 95.06 78 SER A N 1
ATOM 664 C CA . SER A 1 78 ? 12.249 -12.314 -14.603 1.00 95.06 78 SER A CA 1
ATOM 665 C C . SER A 1 78 ? 13.321 -11.357 -15.124 1.00 95.06 78 SER A C 1
ATOM 667 O O . SER A 1 78 ? 13.838 -11.553 -16.221 1.00 95.06 78 SER A O 1
ATOM 669 N N . PHE A 1 79 ? 13.700 -10.347 -14.332 1.00 95.00 79 PHE A N 1
ATOM 670 C CA . PHE A 1 79 ? 14.616 -9.291 -14.762 1.00 95.00 79 PHE A CA 1
ATOM 671 C C . PHE A 1 79 ? 15.718 -9.011 -13.736 1.00 95.00 79 PHE A C 1
ATOM 673 O O . PHE A 1 79 ? 15.529 -9.116 -12.523 1.00 95.00 79 PHE A O 1
ATOM 680 N N . ALA A 1 80 ? 16.884 -8.603 -14.242 1.00 93.88 80 ALA A N 1
ATOM 681 C CA . ALA A 1 80 ? 17.981 -8.077 -13.440 1.00 93.88 80 ALA A CA 1
ATOM 682 C C . ALA A 1 80 ? 18.033 -6.551 -13.588 1.00 93.88 80 ALA A C 1
ATOM 684 O O . ALA A 1 80 ? 18.301 -6.038 -14.674 1.00 93.88 80 ALA A O 1
ATOM 685 N N . PHE A 1 81 ? 17.796 -5.834 -12.491 1.00 94.81 81 PHE A N 1
ATOM 686 C CA . PHE A 1 81 ? 17.812 -4.372 -12.471 1.00 94.81 81 PHE A CA 1
ATOM 687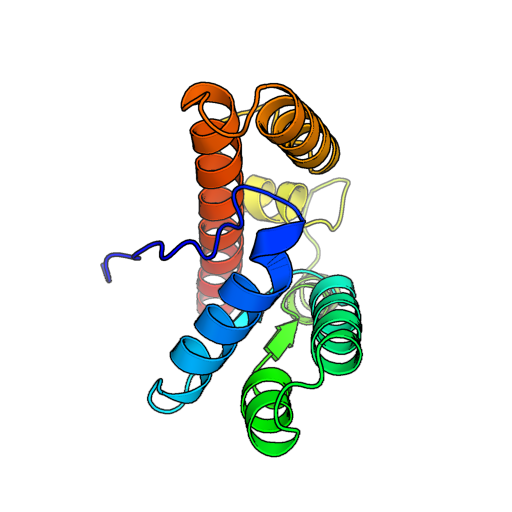 C C . PHE A 1 81 ? 19.194 -3.853 -12.055 1.00 94.81 81 PHE A C 1
ATOM 689 O O . PHE A 1 81 ? 19.804 -4.422 -11.145 1.00 94.81 81 PHE A O 1
ATOM 696 N N . PRO A 1 82 ? 19.706 -2.774 -12.676 1.00 93.19 82 PRO A N 1
ATOM 697 C CA . PRO A 1 82 ? 20.969 -2.146 -12.291 1.00 93.19 82 PRO A CA 1
ATOM 698 C C . PRO A 1 82 ? 20.830 -1.287 -11.016 1.00 93.19 82 PRO A C 1
ATOM 700 O O . PRO A 1 82 ? 21.218 -0.121 -10.990 1.00 93.19 82 PRO A O 1
ATOM 703 N N . CYS A 1 83 ? 20.292 -1.865 -9.940 1.00 91.69 83 CYS A N 1
ATOM 704 C CA . CYS A 1 83 ? 20.158 -1.251 -8.619 1.00 91.69 83 CYS A CA 1
ATOM 705 C C . CYS A 1 83 ? 20.689 -2.187 -7.520 1.00 91.69 83 CYS A C 1
ATOM 707 O O . CYS A 1 83 ? 20.778 -3.400 -7.701 1.00 91.69 83 CYS A O 1
ATOM 709 N N . TYR A 1 84 ? 21.087 -1.622 -6.374 1.00 86.19 84 TYR A N 1
ATOM 710 C CA . TYR A 1 84 ? 21.690 -2.399 -5.282 1.00 86.19 84 TYR A CA 1
ATOM 711 C C . TYR A 1 84 ? 20.677 -3.274 -4.539 1.00 86.19 84 TYR A C 1
ATOM 713 O O . TYR A 1 84 ? 21.012 -4.385 -4.126 1.00 86.19 84 TYR A O 1
ATOM 721 N N . GLY A 1 85 ? 19.456 -2.773 -4.349 1.00 88.12 85 GLY A N 1
ATOM 722 C CA . GLY A 1 85 ? 18.394 -3.501 -3.670 1.00 88.12 85 GLY A CA 1
ATOM 723 C C . GLY A 1 85 ? 17.368 -4.103 -4.626 1.00 88.12 85 GLY A C 1
ATOM 724 O O . GLY A 1 85 ? 17.329 -3.805 -5.819 1.00 88.12 85 GLY A O 1
ATOM 725 N N . ARG A 1 86 ? 16.547 -4.999 -4.073 1.00 89.69 86 ARG A N 1
ATOM 726 C CA . ARG A 1 86 ? 15.452 -5.701 -4.768 1.00 89.69 86 ARG A CA 1
ATOM 727 C C . ARG A 1 86 ? 14.072 -5.260 -4.267 1.00 89.69 86 ARG A C 1
ATOM 729 O O . ARG A 1 86 ? 13.075 -5.916 -4.553 1.00 89.69 86 ARG A O 1
ATOM 736 N N . GLY A 1 87 ? 14.024 -4.204 -3.456 1.00 93.31 87 GLY A N 1
ATOM 737 C CA . GLY A 1 87 ? 12.779 -3.635 -2.952 1.00 93.31 87 GLY A CA 1
ATOM 738 C C . GLY A 1 87 ? 12.088 -2.763 -3.998 1.00 93.31 87 GLY A C 1
ATOM 739 O O . GLY A 1 87 ? 12.703 -2.369 -4.991 1.00 93.31 87 GLY A O 1
ATOM 740 N N . LEU A 1 88 ? 10.823 -2.423 -3.735 1.00 94.94 88 LEU A N 1
ATOM 741 C CA . LEU A 1 88 ? 10.010 -1.577 -4.611 1.00 94.94 88 LEU A CA 1
ATOM 742 C C . LEU A 1 88 ? 10.713 -0.254 -4.904 1.00 94.94 88 LEU A C 1
ATOM 744 O O . LEU A 1 88 ? 10.833 0.137 -6.058 1.00 94.94 88 LEU A O 1
ATOM 748 N N . LYS A 1 89 ? 11.238 0.397 -3.858 1.00 92.44 89 LYS A N 1
ATOM 749 C CA . LYS A 1 89 ? 11.906 1.698 -3.965 1.00 92.44 89 LYS A CA 1
ATOM 750 C C . LYS A 1 89 ? 13.107 1.662 -4.906 1.00 92.44 89 LYS A C 1
ATOM 752 O O . LYS A 1 89 ? 13.222 2.524 -5.770 1.00 92.44 89 LYS A O 1
ATOM 757 N N . ASP A 1 90 ? 13.978 0.664 -4.766 1.00 93.94 90 ASP A N 1
ATOM 758 C CA . ASP A 1 90 ? 15.170 0.536 -5.609 1.00 93.94 90 ASP A CA 1
ATOM 759 C C . ASP A 1 90 ? 14.801 0.289 -7.073 1.00 93.94 90 ASP A C 1
ATOM 761 O O . ASP A 1 90 ? 15.322 0.955 -7.970 1.00 93.94 90 ASP A O 1
ATOM 765 N N . ILE A 1 91 ? 13.873 -0.641 -7.307 1.00 96.38 91 ILE A N 1
ATOM 766 C CA . ILE A 1 91 ? 13.475 -1.048 -8.655 1.00 96.38 91 ILE A CA 1
ATOM 767 C C . ILE A 1 91 ? 12.672 0.056 -9.342 1.00 96.38 91 ILE A C 1
ATOM 769 O O . ILE A 1 91 ? 13.002 0.436 -10.461 1.00 96.38 91 ILE A O 1
ATOM 773 N N . ALA A 1 92 ? 11.674 0.641 -8.684 1.00 96.06 92 ALA A N 1
ATOM 774 C CA . ALA A 1 92 ? 10.878 1.707 -9.281 1.00 96.06 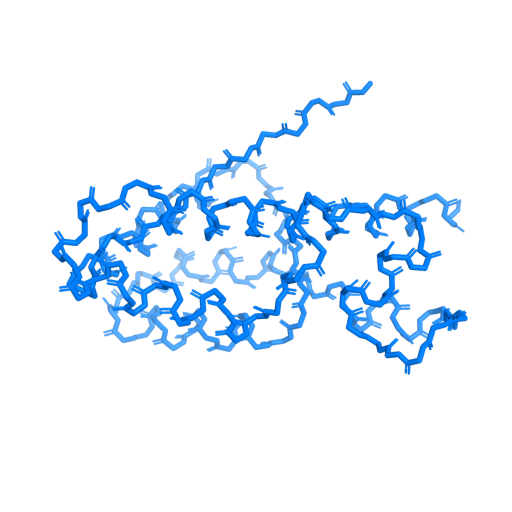92 ALA A CA 1
ATOM 775 C C . ALA A 1 92 ? 11.730 2.958 -9.569 1.00 96.06 92 ALA A C 1
ATOM 777 O O . ALA A 1 92 ? 11.609 3.522 -10.655 1.00 96.06 92 ALA A O 1
ATOM 778 N N . LYS A 1 93 ? 12.665 3.344 -8.677 1.00 94.88 93 LYS A N 1
ATOM 779 C CA . LYS A 1 93 ? 13.637 4.423 -8.962 1.00 94.88 93 LYS A CA 1
ATOM 780 C C . LYS A 1 93 ? 14.528 4.081 -10.156 1.00 94.88 93 LYS A C 1
ATOM 782 O O . LYS A 1 93 ? 14.753 4.933 -11.014 1.00 94.88 93 LYS A O 1
ATOM 787 N N . CYS A 1 94 ? 15.002 2.837 -10.250 1.00 95.62 94 CYS A N 1
ATOM 788 C CA . CYS A 1 94 ? 15.756 2.356 -11.410 1.00 95.62 94 CYS A CA 1
ATOM 789 C C . CYS A 1 94 ? 14.951 2.462 -12.718 1.00 95.62 94 CYS A C 1
ATOM 791 O O . CYS A 1 94 ? 15.526 2.684 -13.782 1.00 95.62 94 CYS A O 1
ATOM 793 N N . LEU A 1 95 ? 13.628 2.329 -12.633 1.00 96.38 95 LEU A N 1
ATOM 794 C CA . LEU A 1 95 ? 12.685 2.462 -13.743 1.00 96.38 95 LEU A CA 1
ATOM 795 C C . LEU A 1 95 ? 12.168 3.897 -13.945 1.00 96.38 95 LEU A C 1
ATOM 797 O O . LEU A 1 95 ? 11.249 4.113 -14.735 1.00 96.38 95 LEU A O 1
ATOM 801 N N . GLY A 1 96 ? 12.753 4.884 -13.263 1.00 96.00 96 GLY A N 1
ATOM 802 C CA . GLY A 1 96 ? 12.442 6.303 -13.445 1.00 96.00 96 GLY A CA 1
ATOM 803 C C . GLY A 1 96 ? 11.248 6.825 -12.643 1.00 96.00 96 GLY A C 1
ATOM 804 O O . GLY A 1 96 ? 10.843 7.964 -12.865 1.00 96.00 96 GLY A O 1
ATOM 805 N N . PHE A 1 97 ? 10.692 6.043 -11.714 1.00 95.69 97 PHE A N 1
ATOM 806 C CA . PHE A 1 97 ? 9.687 6.539 -10.775 1.00 95.69 97 PHE A CA 1
ATOM 807 C C . PHE A 1 97 ? 10.335 7.419 -9.697 1.00 95.69 97 PHE A C 1
ATOM 809 O O . PHE A 1 97 ? 11.409 7.105 -9.175 1.00 95.69 97 PHE A O 1
ATOM 816 N N . ALA A 1 98 ? 9.660 8.503 -9.323 1.00 93.62 98 ALA A N 1
ATOM 817 C CA . ALA A 1 98 ? 10.091 9.403 -8.263 1.00 93.62 98 ALA A CA 1
ATOM 818 C C . ALA A 1 98 ? 8.980 9.553 -7.219 1.00 93.62 98 ALA A C 1
ATOM 820 O O . ALA A 1 98 ? 7.870 9.958 -7.553 1.00 93.62 98 ALA A O 1
ATOM 821 N N . TRP A 1 99 ? 9.304 9.258 -5.958 1.00 93.38 99 TRP A N 1
ATOM 822 C CA . TRP A 1 99 ? 8.446 9.591 -4.820 1.00 93.38 99 TRP A CA 1
ATOM 823 C C . TRP A 1 99 ? 8.383 11.115 -4.650 1.00 93.38 99 TRP A C 1
ATOM 825 O O . TRP A 1 99 ? 9.368 11.811 -4.911 1.00 93.38 99 TRP A O 1
ATOM 835 N N . ARG A 1 100 ? 7.254 11.631 -4.151 1.00 90.44 100 ARG A N 1
ATOM 836 C CA . ARG A 1 100 ? 7.096 13.041 -3.754 1.00 90.44 100 ARG A CA 1
ATOM 837 C C . ARG A 1 100 ? 8.080 13.429 -2.657 1.00 90.44 100 ARG A C 1
ATOM 839 O O . ARG A 1 100 ? 8.546 14.565 -2.618 1.00 90.44 100 ARG A O 1
ATOM 846 N N . GLN A 1 101 ? 8.373 12.488 -1.761 1.00 81.94 101 GLN A N 1
ATOM 847 C CA . GLN A 1 101 ? 9.261 12.675 -0.619 1.00 81.94 101 GLN A CA 1
ATOM 848 C C . GLN A 1 101 ? 10.499 11.782 -0.771 1.00 81.94 101 GLN A C 1
ATOM 850 O O . GLN A 1 101 ? 10.385 10.565 -0.921 1.00 81.94 101 GLN A O 1
ATOM 855 N N . ASP A 1 102 ? 11.696 12.371 -0.723 1.00 68.38 102 ASP A N 1
ATOM 856 C CA . ASP A 1 102 ? 12.952 11.628 -0.927 1.00 68.38 102 ASP A CA 1
ATOM 857 C C . ASP A 1 102 ? 13.238 10.649 0.242 1.00 68.38 102 ASP A C 1
ATOM 859 O O . ASP A 1 102 ? 13.721 9.522 0.051 1.00 68.38 102 ASP A O 1
ATOM 863 N N . ASP A 1 103 ? 12.781 11.035 1.441 1.00 62.53 103 ASP A N 1
ATOM 864 C CA . ASP A 1 103 ? 13.033 10.392 2.739 1.00 62.53 103 ASP A CA 1
ATOM 865 C C . ASP A 1 103 ? 11.942 9.394 3.178 1.00 62.53 103 ASP A C 1
ATOM 867 O O . ASP A 1 103 ? 11.788 9.099 4.363 1.00 62.53 103 ASP A O 1
ATOM 871 N N . GLY A 1 104 ? 11.170 8.843 2.238 1.00 59.28 104 GLY A N 1
ATOM 872 C CA . GLY A 1 104 ? 10.185 7.801 2.541 1.00 59.28 104 GLY A CA 1
ATOM 873 C C . GLY A 1 104 ? 10.855 6.468 2.887 1.00 59.28 104 GLY A C 1
ATOM 874 O O . GLY A 1 104 ? 11.108 5.657 1.992 1.00 59.28 104 GLY A O 1
ATOM 875 N N . ASP A 1 105 ? 11.223 6.274 4.151 1.00 68.88 105 ASP A N 1
ATOM 876 C CA . ASP A 1 105 ? 11.511 4.967 4.749 1.00 68.88 105 ASP A CA 1
ATOM 877 C C . ASP A 1 105 ? 10.212 4.432 5.369 1.00 68.88 105 ASP A C 1
ATOM 879 O O . ASP A 1 105 ? 9.512 5.164 6.071 1.00 68.88 105 ASP A O 1
ATOM 883 N N . ALA A 1 106 ? 9.901 3.155 5.149 1.00 75.25 106 ALA A N 1
ATOM 884 C CA . ALA A 1 106 ? 8.767 2.487 5.780 1.00 75.25 106 ALA A CA 1
ATOM 885 C C . ALA A 1 106 ? 8.819 2.598 7.315 1.00 75.25 106 ALA A C 1
ATOM 887 O O . ALA A 1 106 ? 7.786 2.656 7.976 1.00 75.25 106 ALA A O 1
ATOM 888 N N . LEU A 1 107 ? 10.015 2.687 7.910 1.00 84.12 107 LEU A N 1
ATOM 889 C CA . LEU A 1 107 ? 10.141 2.939 9.345 1.00 84.12 107 LEU A CA 1
ATOM 890 C C . LEU A 1 107 ? 9.633 4.335 9.741 1.00 84.12 107 LEU A C 1
ATOM 892 O O . LEU A 1 107 ? 9.047 4.497 10.811 1.00 84.12 107 LEU A O 1
ATOM 896 N N . MET A 1 108 ? 9.827 5.340 8.884 1.00 85.88 108 MET A N 1
ATOM 897 C CA . MET A 1 108 ? 9.387 6.708 9.150 1.00 85.88 108 MET A CA 1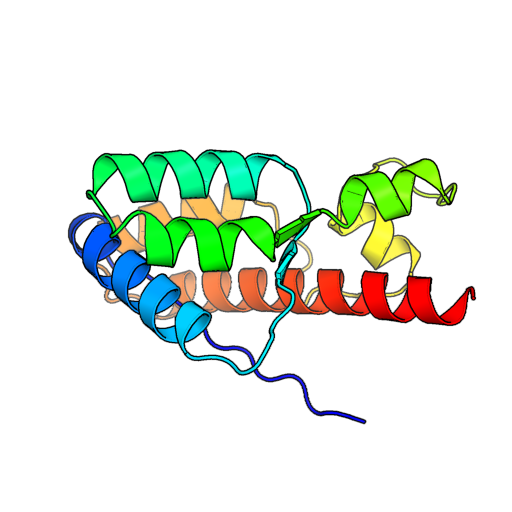
ATOM 898 C C . MET A 1 108 ? 7.861 6.817 9.152 1.00 85.88 108 MET A C 1
ATOM 900 O O . MET A 1 108 ? 7.311 7.486 10.022 1.00 85.88 108 MET A O 1
ATOM 904 N N . SER A 1 109 ? 7.157 6.124 8.250 1.00 87.00 109 SER A N 1
ATOM 905 C CA . SER A 1 109 ? 5.686 6.135 8.246 1.00 87.00 109 SER A CA 1
ATOM 906 C C . SER A 1 109 ? 5.102 5.528 9.528 1.00 87.00 109 SER A C 1
ATOM 908 O O . SER A 1 109 ? 4.139 6.065 10.076 1.00 87.00 109 SER A O 1
ATOM 910 N N . VAL A 1 110 ? 5.738 4.487 10.083 1.00 90.44 110 VAL A N 1
ATOM 911 C CA . VAL A 1 110 ? 5.373 3.920 11.394 1.00 90.44 110 VAL A CA 1
ATOM 912 C C . VAL A 1 110 ? 5.590 4.934 12.520 1.00 90.44 110 VAL A C 1
ATOM 914 O O . VAL A 1 110 ? 4.719 5.097 13.374 1.00 90.44 110 VAL A O 1
ATOM 917 N N . VAL A 1 111 ? 6.729 5.635 12.533 1.00 92.12 111 VAL A N 1
ATOM 918 C CA . VAL A 1 111 ? 7.023 6.670 13.540 1.00 92.12 111 VAL A CA 1
ATOM 919 C C . VAL A 1 111 ? 5.992 7.798 13.472 1.00 92.12 111 VAL A C 1
ATOM 921 O O . VAL A 1 111 ? 5.393 8.126 14.497 1.00 92.12 111 VAL A O 1
ATOM 924 N N . LEU A 1 112 ? 5.722 8.316 12.271 1.00 91.94 112 LEU A N 1
ATOM 925 C CA . LEU A 1 112 ? 4.721 9.358 12.035 1.00 91.94 112 LEU A CA 1
ATOM 926 C C . LEU A 1 112 ? 3.326 8.917 12.488 1.00 91.94 112 LEU A C 1
ATOM 928 O O . LEU A 1 112 ? 2.601 9.709 13.087 1.00 91.94 112 LEU A O 1
ATOM 932 N N . TYR A 1 113 ? 2.950 7.656 12.253 1.00 94.88 113 TYR A N 1
ATOM 933 C CA . TYR A 1 113 ? 1.657 7.135 12.694 1.00 94.88 113 TYR A CA 1
ATOM 934 C C . TYR A 1 113 ? 1.557 7.087 14.222 1.00 94.88 113 TYR A C 1
ATOM 936 O O . TYR A 1 113 ? 0.571 7.540 14.802 1.00 94.88 113 TYR A O 1
ATOM 944 N N . LEU A 1 114 ? 2.604 6.608 14.901 1.00 94.50 114 LEU A N 1
ATOM 945 C CA . LEU A 1 114 ? 2.646 6.590 16.364 1.00 94.50 114 LEU A CA 1
ATOM 946 C C . LEU A 1 114 ? 2.588 8.000 16.961 1.00 94.50 114 LEU A C 1
ATOM 948 O O . LEU A 1 114 ? 1.957 8.193 18.000 1.00 94.50 114 LEU A O 1
ATOM 952 N N . GLU A 1 115 ? 3.249 8.974 16.341 1.00 92.25 115 GLU A N 1
ATOM 953 C CA . GLU A 1 115 ? 3.187 10.380 16.748 1.00 92.25 115 GLU A CA 1
ATOM 954 C C . GLU A 1 115 ? 1.793 10.972 16.529 1.00 92.25 115 GLU A C 1
ATOM 956 O O . GLU A 1 115 ? 1.249 11.583 17.450 1.00 92.25 115 GLU A O 1
ATOM 961 N N . TYR A 1 116 ? 1.180 10.709 15.374 1.00 95.38 116 TYR A N 1
ATOM 962 C CA . TYR A 1 116 ? -0.180 11.135 15.044 1.00 95.38 116 TYR A CA 1
ATOM 963 C C . TYR A 1 116 ? -1.224 10.592 16.032 1.00 95.38 116 TYR A C 1
ATOM 965 O O . TYR A 1 116 ? -2.063 11.341 16.537 1.00 95.38 116 TYR A O 1
ATOM 973 N N . VAL A 1 117 ? -1.152 9.306 16.385 1.00 95.75 117 VAL A N 1
ATOM 974 C CA . VAL A 1 117 ? -2.058 8.721 17.387 1.00 95.75 117 VAL A CA 1
ATOM 975 C C . VAL A 1 117 ? -1.809 9.347 18.765 1.00 95.75 117 VAL A C 1
ATOM 977 O O . VAL A 1 117 ? -2.754 9.740 19.451 1.00 95.75 117 VAL A O 1
ATOM 980 N N . LYS A 1 118 ? -0.540 9.514 19.173 1.00 92.81 118 LYS A N 1
ATOM 981 C CA . LYS A 1 118 ? -0.175 10.140 20.461 1.00 92.81 118 LYS A CA 1
ATOM 982 C C . LYS A 1 118 ? -0.621 11.596 20.568 1.00 92.81 118 LYS A C 1
ATOM 984 O O . LYS A 1 118 ? -0.908 12.048 21.675 1.00 92.81 118 LYS A O 1
ATOM 989 N N . SER A 1 119 ? -0.689 12.324 19.455 1.00 92.31 119 SER A N 1
ATOM 990 C CA . SER A 1 119 ? -1.181 13.702 19.420 1.00 92.31 119 SER A CA 1
ATOM 991 C C . SER A 1 119 ? -2.713 13.799 19.469 1.00 92.31 119 SER A C 1
ATOM 993 O O . SER A 1 119 ? -3.250 14.896 19.347 1.00 92.31 119 SER A O 1
ATOM 995 N N . GLY A 1 120 ? -3.424 12.676 19.630 1.00 94.12 120 GLY A N 1
ATOM 996 C CA . GLY A 1 120 ? -4.885 12.622 19.674 1.00 94.12 120 GLY A CA 1
ATOM 997 C C . GLY A 1 120 ? -5.551 12.474 18.305 1.00 94.12 120 GLY A C 1
ATOM 998 O O . GLY A 1 120 ? -6.733 12.778 18.189 1.00 94.12 120 GLY A O 1
ATOM 999 N N . ALA A 1 121 ? -4.814 12.038 17.277 1.00 92.75 121 ALA A N 1
ATOM 1000 C CA . ALA A 1 121 ? -5.316 11.808 15.918 1.00 92.75 121 ALA A C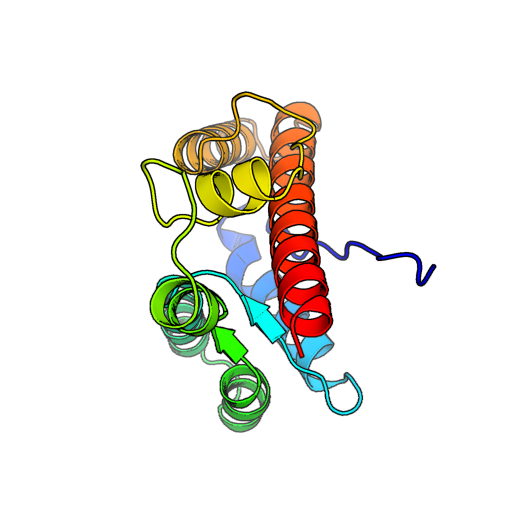A 1
ATOM 1001 C C . ALA A 1 121 ? -5.923 13.050 15.228 1.00 92.75 121 ALA A C 1
ATOM 1003 O O . ALA A 1 121 ? -6.726 12.942 14.299 1.00 92.75 121 ALA A O 1
ATOM 1004 N N . THR A 1 122 ? -5.526 14.254 15.643 1.00 90.25 122 THR A N 1
ATOM 1005 C CA . THR A 1 122 ? -6.039 15.510 15.071 1.00 90.25 122 THR A CA 1
ATOM 1006 C C . THR A 1 122 ? -5.041 16.254 14.194 1.00 90.25 122 THR A C 1
ATOM 1008 O O . THR A 1 122 ? -5.444 17.200 13.523 1.00 90.25 122 THR A O 1
ATOM 1011 N N . ASP A 1 123 ? -3.757 15.883 14.212 1.00 88.38 123 ASP A N 1
ATOM 1012 C CA . ASP A 1 123 ? -2.728 16.595 13.451 1.00 88.38 123 ASP A CA 1
ATOM 1013 C C . ASP A 1 123 ? -2.785 16.204 11.961 1.00 88.38 123 ASP A C 1
ATOM 1015 O O . ASP A 1 123 ? -2.529 15.044 11.620 1.00 88.38 123 ASP A O 1
ATOM 1019 N N . PRO A 1 124 ? -3.141 17.127 11.050 1.00 88.69 124 PRO A N 1
ATOM 1020 C CA . PRO A 1 124 ? -3.253 16.804 9.634 1.00 88.69 124 PRO A CA 1
ATOM 1021 C C . PRO A 1 124 ? -1.898 16.565 8.959 1.00 88.69 124 PRO A C 1
ATOM 1023 O O . PRO A 1 124 ? -1.862 15.899 7.927 1.00 88.69 124 PRO A O 1
ATOM 1026 N N . GLU A 1 125 ? -0.794 17.089 9.497 1.00 90.81 125 GLU A N 1
ATOM 1027 C CA . GLU A 1 125 ? 0.511 17.052 8.829 1.00 90.81 125 GLU A CA 1
ATOM 1028 C C . GLU A 1 125 ? 1.140 15.645 8.770 1.00 90.81 125 GLU A C 1
ATOM 1030 O O . GLU A 1 125 ? 1.415 15.174 7.659 1.00 90.81 125 GLU A O 1
ATOM 1035 N N . PRO A 1 126 ? 1.305 14.906 9.888 1.00 91.12 126 PRO A N 1
ATOM 1036 C CA . PRO A 1 126 ? 1.817 13.538 9.845 1.00 91.12 126 PRO A CA 1
ATOM 1037 C C . PRO A 1 126 ? 0.858 12.605 9.105 1.00 91.12 126 PRO A C 1
ATOM 1039 O O . PRO A 1 126 ? 1.307 11.755 8.338 1.00 91.12 126 PRO A O 1
ATOM 1042 N N . ARG A 1 127 ? -0.462 12.804 9.248 1.00 92.88 127 ARG A N 1
ATOM 1043 C CA . ARG A 1 127 ? -1.464 12.043 8.492 1.00 92.88 127 ARG A CA 1
ATOM 1044 C C . ARG A 1 127 ? -1.273 12.217 6.988 1.00 92.88 127 ARG A C 1
ATOM 1046 O O . ARG A 1 127 ? -1.227 11.221 6.275 1.00 92.88 127 ARG A O 1
ATOM 1053 N N . GLN A 1 128 ? -1.143 13.454 6.506 1.00 92.62 128 GLN A N 1
ATOM 1054 C CA . GLN A 1 128 ? -0.964 13.707 5.078 1.00 92.62 128 GLN A CA 1
ATOM 1055 C C . GLN A 1 128 ? 0.335 13.085 4.561 1.00 92.62 128 GLN A C 1
ATOM 1057 O O . GLN A 1 128 ? 0.316 12.457 3.510 1.00 92.62 128 GLN A O 1
ATOM 1062 N N . LYS A 1 129 ? 1.435 13.167 5.319 1.00 92.38 129 LYS A N 1
ATOM 1063 C CA . LYS A 1 129 ? 2.701 12.526 4.931 1.00 92.38 129 LYS A CA 1
ATOM 1064 C C . LYS A 1 129 ? 2.583 11.007 4.807 1.00 92.38 129 LYS A C 1
ATOM 1066 O O . LYS A 1 129 ? 3.132 10.439 3.869 1.00 92.38 129 LYS A O 1
ATOM 1071 N N . ILE A 1 130 ? 1.869 10.354 5.727 1.00 93.00 130 ILE A N 1
ATOM 1072 C CA . ILE A 1 130 ? 1.628 8.904 5.667 1.00 93.00 130 ILE A CA 1
ATOM 1073 C C . ILE A 1 130 ? 0.809 8.549 4.422 1.00 93.00 130 ILE A C 1
ATOM 1075 O O . ILE A 1 130 ? 1.148 7.596 3.723 1.00 93.00 130 ILE A O 1
ATOM 1079 N N . LEU A 1 131 ? -0.243 9.321 4.132 1.00 94.31 131 LEU A N 1
ATOM 1080 C CA . LEU A 1 131 ? -1.087 9.105 2.955 1.00 94.31 131 LEU A CA 1
ATOM 1081 C C . LEU A 1 131 ? -0.328 9.351 1.648 1.00 94.31 131 LEU A C 1
ATOM 1083 O O . LEU A 1 131 ? -0.427 8.530 0.744 1.00 94.31 131 LEU A O 1
ATOM 1087 N N . ASP A 1 132 ? 0.466 10.421 1.567 1.00 94.00 132 ASP A N 1
ATOM 1088 C CA . ASP A 1 132 ? 1.311 10.712 0.405 1.00 94.00 132 ASP A CA 1
ATOM 1089 C C . ASP A 1 132 ? 2.313 9.577 0.155 1.00 94.00 132 ASP A C 1
ATOM 1091 O O . ASP A 1 132 ? 2.502 9.139 -0.977 1.00 94.00 132 ASP A O 1
ATOM 1095 N N . TYR A 1 133 ? 2.939 9.067 1.217 1.00 93.38 133 TYR A N 1
ATOM 1096 C CA . TYR A 1 133 ? 3.864 7.945 1.107 1.00 93.38 133 TYR A CA 1
ATOM 1097 C C . TYR A 1 133 ? 3.165 6.667 0.617 1.00 93.38 133 TYR A C 1
ATOM 1099 O O . TYR A 1 133 ? 3.669 5.999 -0.283 1.00 93.38 133 TYR A O 1
ATOM 1107 N N . ASN A 1 134 ? 1.988 6.346 1.164 1.00 94.62 134 ASN A N 1
ATOM 1108 C CA . ASN A 1 134 ? 1.225 5.169 0.751 1.00 94.62 134 ASN A CA 1
ATOM 1109 C C . ASN A 1 134 ? 0.724 5.271 -0.699 1.00 94.62 134 ASN A C 1
ATOM 1111 O O . ASN A 1 134 ? 0.815 4.301 -1.447 1.00 94.62 134 ASN A O 1
ATOM 1115 N N . GLU A 1 135 ? 0.246 6.444 -1.113 1.00 95.75 135 GLU A N 1
ATOM 1116 C CA . GLU A 1 135 ? -0.155 6.689 -2.497 1.00 95.75 135 GLU A CA 1
ATOM 1117 C C . GLU A 1 135 ? 1.038 6.568 -3.452 1.00 95.75 135 GLU A C 1
ATOM 1119 O O . GLU A 1 135 ? 0.903 5.950 -4.509 1.00 95.75 135 GLU A O 1
ATOM 1124 N N . ASP A 1 136 ? 2.216 7.080 -3.081 1.00 95.31 136 ASP A N 1
ATOM 1125 C CA . ASP A 1 136 ? 3.423 6.897 -3.890 1.00 95.31 136 ASP A CA 1
ATOM 1126 C C . ASP A 1 136 ? 3.810 5.417 -4.021 1.00 95.31 136 ASP A C 1
ATOM 1128 O O . ASP A 1 136 ? 4.203 5.001 -5.107 1.00 95.31 136 ASP A O 1
ATOM 1132 N N . ASP A 1 137 ? 3.664 4.602 -2.972 1.00 94.88 137 ASP A N 1
ATOM 1133 C CA . ASP A 1 137 ? 3.926 3.157 -3.045 1.00 94.88 137 ASP A CA 1
ATOM 1134 C C . ASP A 1 137 ? 2.926 2.431 -3.967 1.00 94.88 137 ASP A C 1
ATOM 1136 O O . ASP A 1 137 ? 3.319 1.554 -4.749 1.00 94.88 137 ASP A O 1
ATOM 1140 N N . CYS A 1 138 ? 1.646 2.820 -3.947 1.00 96.12 138 CYS A N 1
ATOM 1141 C CA . CYS A 1 138 ? 0.650 2.323 -4.900 1.00 96.12 138 CYS A CA 1
ATOM 1142 C C . CYS A 1 138 ? 1.013 2.711 -6.342 1.00 96.12 138 CYS A C 1
ATOM 1144 O O . CYS A 1 138 ? 1.008 1.862 -7.237 1.00 96.12 138 CYS A O 1
ATOM 1146 N N . LEU A 1 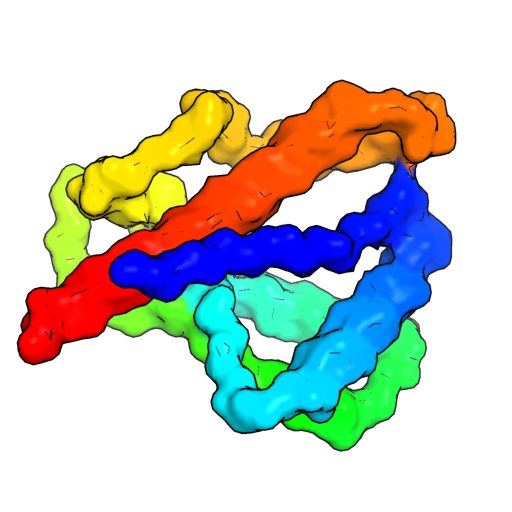139 ? 1.374 3.977 -6.571 1.00 96.81 139 LEU A N 1
ATOM 1147 C CA . LEU A 1 139 ? 1.771 4.479 -7.887 1.00 96.81 139 LEU A CA 1
ATOM 1148 C C . LEU A 1 139 ? 3.081 3.848 -8.373 1.00 96.81 139 LEU A C 1
ATOM 1150 O O . LEU A 1 139 ? 3.195 3.527 -9.553 1.00 96.81 139 LEU A O 1
ATOM 1154 N N . ALA A 1 140 ? 4.046 3.611 -7.486 1.00 96.75 140 ALA A N 1
ATOM 1155 C CA . ALA A 1 140 ? 5.289 2.919 -7.805 1.00 96.75 140 ALA A CA 1
ATOM 1156 C C . ALA A 1 140 ? 5.026 1.464 -8.202 1.00 96.75 140 ALA A C 1
ATOM 1158 O O . ALA A 1 140 ? 5.597 0.978 -9.176 1.00 96.75 140 ALA A O 1
ATOM 1159 N N . THR A 1 141 ? 4.136 0.775 -7.483 1.00 97.44 141 THR A N 1
ATOM 1160 C CA . THR A 1 141 ? 3.724 -0.598 -7.811 1.00 97.44 141 THR A CA 1
ATOM 1161 C C . THR A 1 141 ? 3.066 -0.649 -9.191 1.00 97.44 141 THR A C 1
ATOM 1163 O O . THR A 1 141 ? 3.431 -1.490 -10.013 1.00 97.44 141 THR A O 1
ATOM 1166 N N . MET A 1 142 ? 2.162 0.294 -9.482 1.00 97.19 142 MET A N 1
ATOM 1167 C CA . MET A 1 142 ? 1.542 0.449 -10.801 1.00 97.19 142 MET A CA 1
ATOM 1168 C C . MET A 1 142 ? 2.578 0.758 -11.891 1.00 97.19 142 MET A C 1
ATOM 1170 O O . MET A 1 142 ? 2.542 0.150 -12.952 1.00 97.19 142 MET A O 1
ATOM 1174 N N . HIS A 1 143 ? 3.551 1.632 -11.622 1.00 97.31 143 HIS A N 1
ATOM 1175 C CA . HIS A 1 143 ? 4.624 1.966 -12.567 1.00 97.31 143 HIS A CA 1
ATOM 1176 C C . HIS A 1 143 ? 5.485 0.750 -12.923 1.00 97.31 143 HIS A C 1
ATOM 1178 O O . HIS A 1 143 ? 5.827 0.551 -14.088 1.00 97.31 143 HIS A O 1
ATOM 1184 N N . VAL A 1 144 ? 5.824 -0.090 -11.939 1.00 97.50 144 VAL A N 1
ATOM 1185 C CA . VAL A 1 144 ? 6.549 -1.345 -12.194 1.00 97.50 144 VAL A CA 1
ATOM 1186 C C . VAL A 1 144 ? 5.684 -2.321 -12.996 1.00 97.50 144 VAL A C 1
ATOM 1188 O O . VAL A 1 144 ? 6.192 -2.955 -13.918 1.00 97.50 144 VAL A O 1
ATOM 1191 N N . PHE A 1 145 ? 4.390 -2.426 -12.687 1.00 97.19 145 PHE A N 1
ATOM 1192 C CA . PHE A 1 145 ? 3.454 -3.256 -13.445 1.00 97.19 145 PHE A CA 1
ATOM 1193 C C . PHE A 1 145 ? 3.338 -2.817 -14.912 1.00 97.19 145 PHE A C 1
ATOM 1195 O O . PHE A 1 145 ? 3.516 -3.638 -15.810 1.00 97.19 145 PHE A O 1
ATOM 1202 N N . ASP A 1 146 ? 3.127 -1.524 -15.164 1.00 96.69 146 ASP A N 1
ATOM 1203 C CA . ASP A 1 146 ? 3.061 -0.958 -16.515 1.00 96.69 146 ASP A CA 1
ATOM 1204 C C . ASP A 1 146 ? 4.370 -1.188 -17.281 1.00 96.69 146 ASP A C 1
ATOM 1206 O O . ASP A 1 146 ? 4.360 -1.516 -18.470 1.00 96.69 146 ASP A O 1
ATOM 1210 N N . TRP A 1 147 ? 5.514 -1.061 -16.596 1.00 97.00 147 TRP A N 1
ATOM 1211 C CA . TRP A 1 147 ? 6.811 -1.370 -17.188 1.00 97.00 147 TRP A CA 1
ATOM 1212 C C . TRP A 1 147 ? 6.925 -2.844 -17.584 1.00 97.00 147 TRP A C 1
ATOM 1214 O O . TRP A 1 147 ? 7.384 -3.115 -18.692 1.00 97.00 147 TRP A O 1
ATOM 1224 N N . LEU A 1 148 ? 6.495 -3.778 -16.724 1.00 96.06 148 LEU A N 1
ATOM 1225 C CA . LEU A 1 148 ? 6.495 -5.216 -17.020 1.00 96.06 148 LEU A CA 1
ATOM 1226 C C . LEU A 1 148 ? 5.629 -5.539 -18.241 1.00 96.06 148 LEU A C 1
ATOM 1228 O O . LEU A 1 148 ? 6.097 -6.241 -19.130 1.00 96.06 148 LEU A O 1
ATOM 1232 N N . LEU A 1 149 ? 4.415 -4.983 -18.317 1.00 95.00 149 LEU A N 1
ATOM 1233 C CA . LEU A 1 149 ? 3.517 -5.176 -19.462 1.00 95.00 149 LEU A CA 1
ATOM 1234 C C . LEU A 1 149 ? 4.104 -4.649 -20.775 1.00 95.00 149 LEU A C 1
ATOM 1236 O O . LEU A 1 149 ? 3.804 -5.171 -21.842 1.00 95.00 149 LEU A O 1
ATOM 1240 N N . ALA A 1 150 ? 4.942 -3.614 -20.713 1.00 95.81 150 ALA A N 1
ATOM 1241 C CA . ALA A 1 150 ? 5.627 -3.084 -21.885 1.00 95.81 150 ALA A CA 1
ATOM 1242 C C . ALA A 1 150 ? 6.825 -3.941 -22.343 1.00 95.81 150 ALA A C 1
ATOM 1244 O O . ALA A 1 150 ? 7.438 -3.604 -23.358 1.00 95.81 150 ALA A O 1
ATOM 1245 N N . GLN A 1 151 ? 7.194 -4.991 -21.594 1.00 90.62 151 GLN A N 1
ATOM 1246 C CA . GLN A 1 151 ? 8.254 -5.931 -21.979 1.00 90.62 151 GLN A CA 1
ATOM 1247 C C . GLN A 1 151 ? 7.731 -7.171 -22.728 1.00 90.62 151 GLN A C 1
ATOM 1249 O O . GLN A 1 151 ? 8.561 -7.936 -23.226 1.00 90.62 151 GLN A O 1
ATOM 1254 N N . ASP A 1 152 ? 6.407 -7.363 -22.794 1.00 63.72 152 ASP A N 1
ATOM 1255 C CA . ASP A 1 152 ? 5.745 -8.457 -23.527 1.00 63.72 152 ASP A CA 1
ATOM 1256 C C . ASP A 1 152 ? 5.650 -8.204 -25.046 1.00 63.72 152 ASP A C 1
ATOM 1258 O O . ASP A 1 152 ? 5.414 -7.046 -25.473 1.00 63.72 152 ASP A O 1
#

Radius of gyration: 16.52 Å; Cα contacts (8 Å, |Δi|>4): 117; chains: 1; bounding box: 40×34×44 Å

Mean predicted aligned error: 3.8 Å